Protein AF-A0A7X7G7Z3-F1 (afdb_monomer)

Structure (mmCIF, N/CA/C/O backbone):
data_AF-A0A7X7G7Z3-F1
#
_entry.id   AF-A0A7X7G7Z3-F1
#
loop_
_atom_site.group_PDB
_atom_site.id
_atom_site.type_symbol
_atom_site.label_atom_id
_atom_site.label_alt_id
_atom_site.label_comp_id
_atom_site.label_asym_id
_atom_site.label_entity_id
_atom_site.label_seq_id
_atom_site.pdbx_PDB_ins_code
_atom_site.Cartn_x
_atom_site.Cartn_y
_atom_site.Cartn_z
_atom_site.occupancy
_atom_site.B_iso_or_equiv
_atom_site.auth_seq_id
_atom_site.auth_comp_id
_atom_site.auth_asym_id
_atom_site.auth_atom_id
_atom_site.pdbx_PDB_model_num
ATOM 1 N N . MET A 1 1 ? 14.089 10.792 3.173 1.00 51.88 1 MET A N 1
ATOM 2 C CA . MET A 1 1 ? 15.301 10.639 2.345 1.00 51.88 1 MET A CA 1
ATOM 3 C C . MET A 1 1 ? 14.843 10.385 0.924 1.00 51.88 1 MET A C 1
ATOM 5 O O . MET A 1 1 ? 14.240 9.350 0.673 1.00 51.88 1 MET A O 1
ATOM 9 N N . THR A 1 2 ? 15.004 11.366 0.046 1.00 60.12 2 THR A N 1
ATOM 10 C CA . THR A 1 2 ? 14.665 11.245 -1.376 1.00 60.12 2 THR A CA 1
ATOM 11 C C . THR A 1 2 ? 15.689 10.309 -2.015 1.00 60.12 2 THR A C 1
ATOM 13 O O . THR A 1 2 ? 16.880 10.481 -1.776 1.00 60.12 2 THR A O 1
ATOM 16 N N . VAL A 1 3 ? 15.259 9.317 -2.797 1.00 65.88 3 VAL A N 1
ATOM 17 C CA . VAL A 1 3 ? 16.160 8.338 -3.447 1.00 65.88 3 VAL A CA 1
ATOM 18 C C . VAL A 1 3 ? 17.054 8.950 -4.543 1.00 65.88 3 VAL A C 1
ATOM 20 O O . VAL A 1 3 ? 17.849 8.244 -5.154 1.00 65.88 3 VAL A O 1
ATOM 23 N N . GLY A 1 4 ? 16.953 10.263 -4.782 1.00 80.69 4 GLY A N 1
ATOM 24 C CA . GLY A 1 4 ? 17.694 10.964 -5.826 1.00 80.69 4 GLY A CA 1
ATOM 25 C C . GLY A 1 4 ? 17.414 10.352 -7.195 1.00 80.69 4 GLY A C 1
ATOM 26 O O . GLY A 1 4 ? 16.264 10.083 -7.542 1.00 80.69 4 GLY A O 1
ATOM 27 N N . GLU A 1 5 ? 18.482 10.084 -7.936 1.00 86.81 5 GLU A N 1
ATOM 28 C CA . GLU A 1 5 ? 18.434 9.469 -9.264 1.00 86.81 5 GLU A CA 1
ATOM 29 C C . GLU A 1 5 ? 18.484 7.927 -9.228 1.00 86.81 5 GLU A C 1
ATOM 31 O O . GLU A 1 5 ? 18.696 7.299 -10.261 1.00 86.81 5 GLU A O 1
ATOM 36 N N . ALA A 1 6 ? 18.308 7.283 -8.067 1.00 89.94 6 ALA A N 1
ATOM 37 C CA . ALA A 1 6 ? 18.342 5.821 -7.989 1.00 89.94 6 ALA A CA 1
ATOM 38 C C . ALA A 1 6 ? 17.119 5.171 -8.668 1.00 89.94 6 ALA A C 1
ATOM 40 O O . ALA A 1 6 ? 15.979 5.587 -8.450 1.00 89.94 6 ALA A O 1
ATOM 41 N N . GLY A 1 7 ? 17.362 4.118 -9.452 1.00 93.56 7 GLY A N 1
ATOM 42 C CA . GLY A 1 7 ? 16.355 3.418 -10.261 1.00 93.56 7 GLY A CA 1
ATOM 43 C C . GLY A 1 7 ? 16.141 4.054 -11.636 1.00 93.56 7 GLY A C 1
ATOM 44 O O . GLY A 1 7 ? 16.600 5.166 -11.885 1.00 93.56 7 GLY A O 1
ATOM 45 N N . GLU A 1 8 ? 15.426 3.369 -12.521 1.00 95.44 8 GLU A N 1
ATOM 46 C CA . GLU A 1 8 ? 15.082 3.861 -13.858 1.00 95.44 8 GLU A CA 1
ATOM 47 C C . GLU A 1 8 ? 13.783 4.678 -13.834 1.00 95.44 8 GLU A C 1
ATOM 49 O O . GLU A 1 8 ? 12.811 4.252 -13.199 1.00 95.44 8 GLU A O 1
ATOM 54 N N . PRO A 1 9 ? 13.715 5.838 -14.513 1.00 94.75 9 PRO A N 1
ATOM 55 C CA . PRO A 1 9 ? 12.478 6.596 -14.642 1.00 94.75 9 PRO A CA 1
ATOM 56 C C . PRO A 1 9 ? 11.389 5.807 -15.383 1.00 94.75 9 PRO A C 1
ATOM 58 O O . PRO A 1 9 ? 11.616 5.318 -16.485 1.00 94.75 9 PRO A O 1
ATOM 61 N N . ALA A 1 10 ? 10.179 5.763 -14.830 1.00 94.44 10 ALA A N 1
ATOM 62 C CA . ALA A 1 10 ? 9.040 5.064 -15.418 1.00 94.44 10 ALA A CA 1
ATOM 63 C C . ALA A 1 10 ? 7.722 5.826 -15.214 1.00 94.44 10 ALA A C 1
ATOM 65 O O . ALA A 1 10 ? 7.609 6.724 -14.374 1.00 94.44 10 ALA A O 1
ATOM 66 N N . THR A 1 11 ? 6.702 5.440 -15.975 1.00 95.62 11 THR A N 1
ATOM 67 C CA . THR A 1 11 ? 5.307 5.841 -15.758 1.00 95.62 11 THR A CA 1
ATOM 68 C C . THR A 1 11 ? 4.476 4.602 -15.483 1.00 95.62 11 THR A C 1
ATOM 70 O O . THR A 1 11 ? 4.698 3.567 -16.106 1.00 95.62 11 THR A O 1
ATOM 73 N N . VAL A 1 12 ? 3.500 4.715 -14.588 1.00 94.94 12 VAL A N 1
ATOM 74 C CA . VAL A 1 12 ? 2.562 3.630 -14.283 1.00 94.94 12 VAL A CA 1
ATOM 75 C C . VAL A 1 12 ? 1.201 4.004 -14.862 1.00 94.94 12 VAL A C 1
ATOM 77 O O . VAL A 1 12 ? 0.734 5.130 -14.687 1.00 94.94 12 VAL A O 1
ATOM 80 N N . ALA A 1 13 ? 0.581 3.083 -15.600 1.00 94.69 13 ALA A N 1
ATOM 81 C CA . ALA A 1 13 ? -0.701 3.334 -16.248 1.00 94.69 13 ALA A CA 1
ATOM 82 C C . ALA A 1 13 ? -1.764 3.745 -15.215 1.00 94.69 13 ALA A C 1
ATOM 84 O O . ALA A 1 13 ? -1.935 3.082 -14.197 1.00 94.69 13 ALA A O 1
ATOM 85 N N . GLY A 1 14 ? -2.469 4.848 -15.478 1.00 95.19 14 GLY A N 1
ATOM 86 C CA . GLY A 1 14 ? -3.506 5.371 -14.580 1.00 95.19 14 GLY A CA 1
ATOM 87 C C . GLY A 1 14 ? -2.988 6.092 -13.331 1.00 95.19 14 GLY A C 1
ATOM 88 O O . GLY A 1 14 ? -3.797 6.605 -12.564 1.00 95.19 14 GLY A O 1
ATOM 89 N N . VAL A 1 15 ? -1.669 6.188 -13.138 1.00 96.88 15 VAL A N 1
ATOM 90 C CA . VAL A 1 15 ? -1.067 6.801 -11.950 1.00 96.88 15 VAL A CA 1
ATOM 91 C C . VAL A 1 15 ? -0.325 8.080 -12.338 1.00 96.88 15 VAL A C 1
ATOM 93 O O . VAL A 1 15 ? 0.527 8.052 -13.229 1.00 96.88 15 VAL A O 1
ATOM 96 N N . PRO A 1 16 ? -0.609 9.221 -11.689 1.00 95.12 16 PRO A N 1
ATOM 97 C CA . PRO A 1 16 ? 0.040 10.479 -12.020 1.00 95.12 16 PRO A CA 1
ATOM 98 C C . PRO A 1 16 ? 1.530 10.479 -11.657 1.00 95.12 16 PRO A C 1
ATOM 100 O O . PRO A 1 16 ? 1.973 9.853 -10.692 1.00 95.12 16 PRO A O 1
ATOM 103 N N . GLY A 1 17 ? 2.294 11.271 -12.410 1.00 93.38 17 GLY A N 1
ATOM 104 C CA . GLY A 1 17 ? 3.697 11.562 -12.127 1.00 93.38 17 GLY A CA 1
ATOM 105 C C . GLY A 1 17 ? 4.698 10.595 -12.761 1.00 93.38 17 GLY A C 1
ATOM 106 O O . GLY A 1 17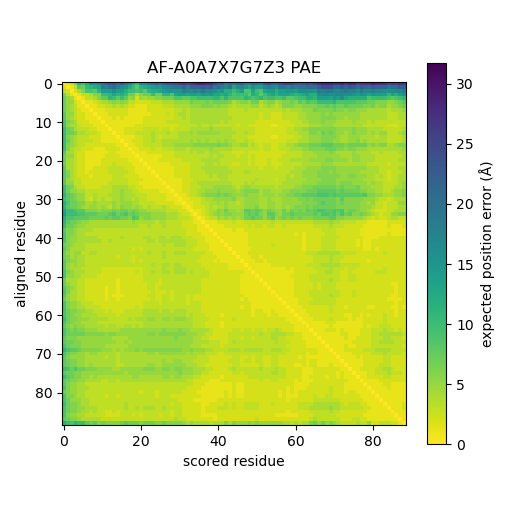 ? 4.356 9.665 -13.489 1.00 93.38 17 GLY A O 1
ATOM 107 N N . ARG 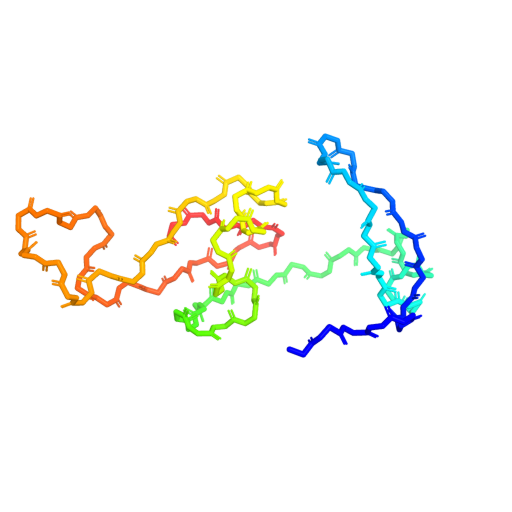A 1 18 ? 5.977 10.870 -12.495 1.00 93.62 18 ARG A N 1
ATOM 108 C CA . ARG A 1 18 ? 7.111 10.042 -12.911 1.00 93.62 18 ARG A CA 1
ATOM 109 C C . ARG A 1 18 ? 7.645 9.299 -11.694 1.00 93.62 18 ARG A C 1
ATOM 111 O O . ARG A 1 18 ? 7.889 9.901 -10.651 1.00 93.62 18 ARG A O 1
ATOM 118 N N . TRP A 1 19 ? 7.832 8.002 -11.860 1.00 93.25 19 TRP A N 1
ATOM 119 C CA . TRP A 1 19 ? 8.267 7.069 -10.830 1.00 93.25 19 TRP A CA 1
ATOM 120 C C . TRP A 1 19 ? 9.691 6.609 -11.116 1.00 93.25 19 TRP A C 1
ATOM 122 O O . TRP A 1 19 ? 10.201 6.823 -12.216 1.00 93.25 19 TRP A O 1
ATOM 132 N N . ARG A 1 20 ? 10.335 5.980 -10.131 1.00 93.44 20 ARG A N 1
ATOM 133 C CA . ARG A 1 20 ? 11.602 5.275 -10.340 1.00 93.44 20 ARG A CA 1
ATOM 134 C C . ARG A 1 20 ? 11.459 3.830 -9.903 1.00 93.44 20 ARG A C 1
ATOM 136 O O . ARG A 1 20 ? 10.911 3.569 -8.832 1.00 93.44 20 ARG A O 1
ATOM 143 N N . VAL A 1 21 ? 11.924 2.921 -10.748 1.00 93.88 21 VAL A N 1
ATOM 144 C CA . VAL A 1 21 ? 11.771 1.475 -10.578 1.00 93.88 21 VAL A CA 1
ATOM 145 C C . VAL A 1 21 ? 13.149 0.834 -10.552 1.00 93.88 21 VAL A C 1
ATOM 147 O O . VAL A 1 21 ? 14.091 1.328 -11.169 1.00 93.88 21 VAL A O 1
ATOM 150 N N . ASP A 1 22 ? 13.286 -0.249 -9.800 1.00 93.38 22 ASP A N 1
ATOM 151 C CA . ASP A 1 22 ? 14.501 -1.050 -9.826 1.00 93.38 22 ASP A CA 1
ATOM 152 C C . ASP A 1 22 ? 14.772 -1.572 -11.260 1.00 93.38 22 ASP A C 1
ATOM 154 O O . ASP A 1 22 ? 13.854 -2.122 -11.877 1.00 93.38 22 ASP A O 1
ATOM 158 N N . PRO A 1 23 ? 15.989 -1.407 -11.817 1.00 94.88 23 PRO A N 1
ATOM 159 C CA . PRO A 1 23 ? 16.275 -1.818 -13.192 1.00 94.88 23 PRO A CA 1
ATOM 160 C C . PRO A 1 23 ? 16.084 -3.321 -13.429 1.00 94.88 23 PRO A C 1
ATOM 162 O O . PRO A 1 23 ? 15.666 -3.715 -14.516 1.00 94.88 23 PRO A O 1
ATOM 165 N N . ALA A 1 24 ? 16.358 -4.167 -12.428 1.00 94.31 24 ALA A N 1
ATOM 166 C CA . ALA A 1 24 ? 16.171 -5.609 -12.559 1.00 94.31 24 ALA A CA 1
ATOM 167 C C . ALA A 1 24 ? 14.681 -5.975 -12.554 1.00 94.31 24 ALA A C 1
ATOM 169 O O . ALA A 1 24 ? 14.256 -6.805 -13.353 1.00 94.31 24 ALA A O 1
ATOM 170 N N . ALA A 1 25 ? 13.868 -5.304 -11.732 1.00 92.62 25 ALA A N 1
ATOM 171 C CA . ALA A 1 25 ? 12.413 -5.445 -11.792 1.00 92.62 25 ALA A CA 1
ATOM 172 C C . ALA A 1 25 ? 11.838 -4.989 -13.146 1.00 92.62 25 ALA A C 1
ATOM 174 O O . ALA A 1 25 ? 10.902 -5.605 -13.647 1.00 92.62 25 ALA A O 1
ATOM 175 N N . LEU A 1 26 ? 12.408 -3.940 -13.754 1.00 93.94 26 LEU A N 1
ATOM 176 C CA . LEU A 1 26 ? 11.999 -3.474 -15.081 1.00 93.94 26 LEU A CA 1
ATOM 177 C C . LEU A 1 26 ? 12.370 -4.478 -16.186 1.00 93.94 26 LEU A C 1
ATOM 179 O O . LEU A 1 26 ? 11.574 -4.730 -17.086 1.00 93.94 26 LEU A O 1
ATOM 183 N N . ALA A 1 27 ? 13.566 -5.066 -16.110 1.00 94.56 27 ALA A N 1
ATOM 184 C CA . ALA A 1 27 ? 14.019 -6.078 -17.063 1.00 94.56 27 ALA A CA 1
ATOM 185 C C . ALA A 1 27 ? 13.185 -7.373 -17.006 1.00 94.56 27 ALA A C 1
ATOM 187 O O . ALA A 1 27 ? 13.076 -8.064 -18.013 1.00 94.56 27 ALA A O 1
ATOM 188 N N . ALA A 1 28 ? 12.580 -7.673 -15.854 1.00 94.44 28 ALA A N 1
ATOM 189 C CA . ALA A 1 28 ? 11.755 -8.858 -15.624 1.00 94.44 28 ALA A CA 1
ATOM 190 C C . ALA A 1 28 ? 10.241 -8.611 -15.802 1.00 94.44 28 ALA A C 1
ATOM 192 O O . ALA A 1 28 ? 9.437 -9.424 -15.354 1.00 94.44 28 ALA A O 1
ATOM 193 N N . LEU A 1 29 ? 9.817 -7.500 -16.424 1.00 91.62 29 LEU A N 1
ATOM 194 C CA . LEU A 1 29 ? 8.389 -7.153 -16.545 1.00 91.62 29 LEU A CA 1
ATOM 195 C C . LEU A 1 29 ? 7.543 -8.198 -17.286 1.00 91.62 29 LEU A C 1
ATOM 197 O O . LEU A 1 29 ? 6.368 -8.362 -16.962 1.00 91.62 29 LEU A O 1
ATOM 201 N N . ASP A 1 30 ? 8.130 -8.877 -18.273 1.00 94.25 30 ASP A N 1
ATOM 202 C CA . ASP A 1 30 ? 7.448 -9.907 -19.066 1.00 94.25 30 ASP A CA 1
ATOM 203 C C . ASP A 1 30 ? 7.490 -11.291 -18.395 1.00 94.25 30 ASP A C 1
ATOM 205 O O . ASP A 1 30 ? 6.870 -12.246 -18.875 1.00 94.25 30 ASP A O 1
ATOM 209 N N . GLU A 1 31 ? 8.221 -11.427 -17.285 1.00 95.31 31 GLU A N 1
ATOM 210 C CA . GLU A 1 31 ? 8.263 -12.670 -16.527 1.00 95.31 31 GLU A CA 1
ATOM 211 C C . GLU A 1 31 ? 6.983 -12.842 -15.690 1.00 95.31 31 GLU A C 1
ATOM 213 O O . GLU A 1 31 ? 6.432 -11.871 -15.163 1.00 95.31 31 GLU A O 1
ATOM 218 N N . PRO A 1 32 ? 6.493 -14.083 -15.505 1.00 93.19 32 PRO A N 1
ATOM 219 C CA . PRO A 1 32 ? 5.349 -14.330 -14.640 1.00 93.19 32 PRO A CA 1
ATOM 220 C C . PRO A 1 32 ? 5.605 -13.834 -13.213 1.00 93.19 32 PRO A C 1
ATOM 222 O O . PRO A 1 32 ? 6.525 -14.299 -12.538 1.00 93.19 32 PRO A O 1
ATOM 225 N N . PHE A 1 33 ? 4.748 -12.940 -12.716 1.00 89.25 33 PHE A N 1
ATOM 226 C CA . PHE A 1 33 ? 4.832 -12.484 -11.333 1.00 89.25 33 PHE A CA 1
ATOM 227 C C . PHE A 1 33 ? 4.436 -13.618 -10.367 1.00 89.25 33 PHE A C 1
ATOM 229 O O . PHE A 1 33 ? 3.298 -14.099 -10.416 1.00 89.25 33 PHE A O 1
ATOM 236 N N . PRO A 1 34 ? 5.329 -14.063 -9.464 1.00 90.44 34 PRO A N 1
ATOM 237 C CA . PRO A 1 34 ? 5.009 -15.132 -8.531 1.00 90.44 34 PRO A CA 1
ATOM 238 C C . PRO A 1 34 ? 4.039 -14.623 -7.462 1.00 90.44 34 PRO A C 1
ATOM 240 O O . PRO A 1 34 ? 4.384 -13.760 -6.650 1.00 90.44 34 PRO A O 1
ATOM 243 N N . ALA A 1 35 ? 2.833 -15.191 -7.434 1.00 91.06 35 ALA A N 1
ATOM 244 C CA . ALA A 1 35 ? 1.815 -14.839 -6.453 1.00 91.06 35 ALA A CA 1
ATOM 245 C C . ALA A 1 35 ? 2.297 -15.095 -5.014 1.00 91.06 35 ALA A C 1
ATOM 247 O O . ALA A 1 35 ? 2.957 -16.095 -4.722 1.00 91.06 35 ALA A O 1
ATOM 248 N N . ARG A 1 36 ? 1.934 -14.192 -4.097 1.00 92.56 36 ARG A N 1
ATOM 249 C CA . ARG A 1 36 ? 2.248 -14.299 -2.666 1.00 92.56 36 ARG A CA 1
ATOM 250 C C . ARG A 1 36 ? 0.998 -14.079 -1.831 1.00 92.56 36 ARG A C 1
ATOM 252 O O . ARG A 1 36 ? 0.134 -13.300 -2.213 1.00 92.56 36 ARG A O 1
ATOM 259 N N . ALA A 1 37 ? 0.934 -14.734 -0.680 1.00 96.50 37 ALA A N 1
ATOM 260 C CA . ALA A 1 37 ? -0.040 -14.430 0.358 1.00 96.50 37 ALA A CA 1
ATOM 261 C C . ALA A 1 37 ? 0.719 -14.035 1.625 1.00 96.50 37 ALA A C 1
ATOM 263 O O . ALA A 1 37 ? 1.550 -14.807 2.107 1.00 96.50 37 ALA A O 1
ATOM 264 N N . ALA A 1 38 ? 0.482 -12.829 2.134 1.00 96.94 38 ALA A N 1
ATOM 265 C CA . ALA A 1 38 ? 1.177 -12.325 3.312 1.00 96.94 38 ALA A CA 1
ATOM 266 C C . ALA A 1 38 ? 0.303 -11.360 4.115 1.00 96.94 38 ALA A C 1
ATOM 268 O O . ALA A 1 38 ? -0.475 -10.593 3.552 1.00 96.94 38 ALA A O 1
ATOM 269 N N . LEU A 1 39 ? 0.491 -11.372 5.434 1.00 97.81 39 LEU A N 1
ATOM 270 C CA . LEU A 1 39 ? 0.051 -10.288 6.304 1.00 97.81 39 LEU A CA 1
ATOM 271 C C . LEU A 1 39 ? 1.169 -9.256 6.374 1.00 97.81 39 LEU A C 1
ATOM 273 O O . LEU A 1 39 ? 2.306 -9.587 6.718 1.00 97.81 39 LEU A O 1
ATOM 277 N N . LEU A 1 40 ? 0.848 -8.016 6.043 1.00 97.12 40 LEU A N 1
ATOM 278 C CA . LEU A 1 40 ? 1.802 -6.923 6.039 1.00 97.12 40 LEU A CA 1
ATOM 279 C C . LEU A 1 40 ? 1.783 -6.218 7.389 1.00 97.12 40 LEU A C 1
ATOM 281 O O . LEU A 1 40 ? 0.730 -5.922 7.955 1.00 97.12 40 LEU A O 1
ATOM 285 N N . SER A 1 41 ? 2.972 -5.906 7.894 1.00 96.69 41 SER A N 1
ATOM 286 C CA . SER A 1 41 ? 3.094 -4.968 9.006 1.00 96.69 41 SER A CA 1
ATOM 287 C C . SER A 1 41 ? 2.488 -3.615 8.601 1.00 96.69 41 SER A C 1
ATOM 289 O O . SER A 1 41 ? 2.687 -3.188 7.462 1.00 96.69 41 SER A O 1
ATOM 291 N N . PRO A 1 42 ? 1.848 -2.862 9.516 1.00 95.06 42 PRO A N 1
ATOM 292 C CA . PRO A 1 42 ? 1.420 -1.488 9.240 1.00 95.06 42 PRO A CA 1
ATOM 293 C C . PRO A 1 42 ? 2.580 -0.563 8.835 1.00 95.06 42 PRO A C 1
ATOM 295 O O . PRO A 1 42 ? 2.364 0.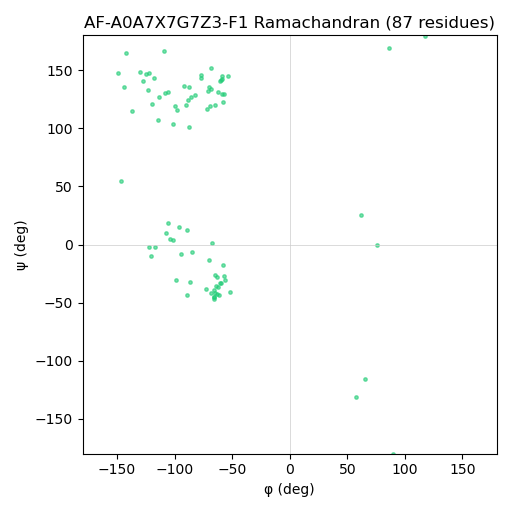518 8.291 1.00 95.06 42 PRO A O 1
ATOM 298 N N . PHE A 1 43 ? 3.815 -0.983 9.130 1.00 94.69 43 PHE A N 1
ATOM 299 C CA . PHE A 1 43 ? 5.057 -0.278 8.819 1.00 94.69 43 PHE A CA 1
ATOM 300 C C . PHE A 1 43 ? 5.782 -0.843 7.591 1.00 94.69 43 PHE A C 1
ATOM 302 O O . PHE A 1 43 ? 6.887 -0.396 7.277 1.00 94.69 43 PHE A O 1
ATOM 309 N N . ASP A 1 44 ? 5.195 -1.829 6.910 1.00 95.88 44 ASP A N 1
ATOM 310 C CA . ASP A 1 44 ? 5.764 -2.388 5.691 1.00 95.88 44 ASP A CA 1
ATOM 311 C C . ASP A 1 44 ? 5.891 -1.299 4.614 1.00 95.88 44 ASP A C 1
ATOM 313 O O . ASP A 1 44 ? 5.019 -0.435 4.463 1.00 95.88 44 ASP A O 1
ATOM 317 N N . ARG A 1 45 ? 6.990 -1.332 3.848 1.00 93.12 45 ARG A N 1
ATOM 318 C CA . ARG A 1 45 ? 7.248 -0.362 2.777 1.00 93.12 45 ARG A CA 1
ATOM 319 C C . ARG A 1 45 ? 6.111 -0.333 1.764 1.00 93.12 45 ARG A C 1
ATOM 321 O O . ARG A 1 45 ? 5.857 0.734 1.214 1.00 93.12 45 ARG A O 1
ATOM 328 N N . LEU A 1 46 ? 5.410 -1.442 1.539 1.00 93.06 46 LEU A N 1
ATOM 329 C CA . LEU A 1 46 ? 4.325 -1.482 0.562 1.00 93.06 46 LEU A CA 1
ATOM 330 C C . LEU A 1 46 ? 3.143 -0.569 0.937 1.00 93.06 46 LEU A C 1
ATOM 332 O O . LEU A 1 46 ? 2.569 0.059 0.052 1.00 93.06 46 LEU A O 1
ATOM 336 N N . VAL A 1 47 ? 2.824 -0.438 2.232 1.00 95.25 47 VAL A N 1
ATOM 337 C CA . VAL A 1 47 ? 1.591 0.221 2.715 1.00 95.25 47 VAL A CA 1
ATOM 338 C C . VAL A 1 47 ? 1.819 1.434 3.622 1.00 95.25 47 VAL A C 1
ATOM 340 O O . VAL A 1 47 ? 0.869 2.159 3.908 1.00 95.25 47 VAL A O 1
ATOM 343 N N . HIS A 1 48 ? 3.053 1.701 4.074 1.00 93.81 48 HIS A N 1
ATOM 344 C CA . HIS A 1 48 ? 3.306 2.798 5.022 1.00 93.81 48 HIS A CA 1
ATOM 345 C C . HIS A 1 48 ? 2.970 4.189 4.458 1.00 93.81 48 HIS A C 1
ATOM 347 O O . HIS A 1 48 ? 2.714 5.128 5.211 1.00 93.81 48 HIS A O 1
ATOM 353 N N . ASP A 1 49 ? 3.055 4.353 3.134 1.00 94.50 49 ASP A N 1
ATOM 354 C CA . ASP A 1 49 ? 2.796 5.606 2.433 1.00 94.50 49 ASP A CA 1
ATOM 355 C C . ASP A 1 49 ? 1.403 5.494 1.840 1.00 94.50 49 ASP A C 1
ATOM 357 O O . ASP A 1 49 ? 1.191 4.785 0.858 1.00 94.50 49 ASP A O 1
ATOM 361 N N . ARG A 1 50 ? 0.456 6.169 2.490 1.00 94.62 50 ARG A N 1
ATOM 362 C CA . ARG A 1 50 ? -0.970 6.042 2.184 1.00 94.62 50 ARG A CA 1
ATOM 363 C C . ARG A 1 50 ? -1.295 6.568 0.796 1.00 94.62 50 ARG A C 1
ATOM 365 O O . ARG A 1 50 ? -2.070 5.944 0.087 1.00 94.62 50 ARG A O 1
ATOM 372 N N . VAL A 1 51 ? -0.659 7.672 0.401 1.00 94.56 51 VAL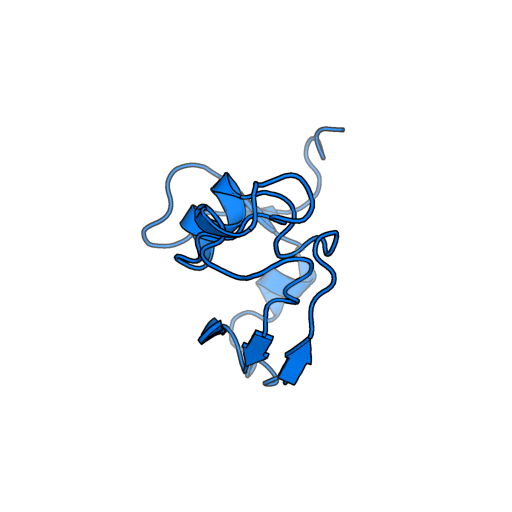 A N 1
ATOM 373 C CA . VAL A 1 51 ? -0.869 8.274 -0.918 1.00 94.56 51 VAL A CA 1
ATOM 374 C C . VAL A 1 51 ? -0.351 7.326 -1.989 1.00 94.56 51 VAL A C 1
ATOM 376 O O . VAL A 1 51 ? -1.045 7.050 -2.960 1.00 94.56 51 VAL A O 1
ATOM 379 N N . ARG A 1 52 ? 0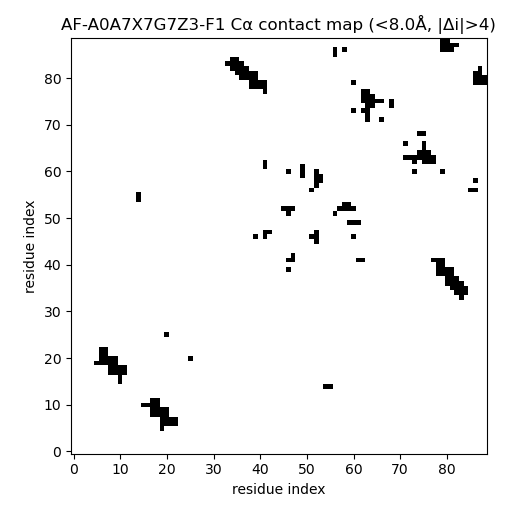.844 6.759 -1.799 1.00 94.81 52 ARG A N 1
ATOM 380 C CA . ARG A 1 52 ? 1.384 5.776 -2.740 1.00 94.81 52 ARG A CA 1
ATOM 381 C C . ARG A 1 52 ? 0.549 4.495 -2.791 1.00 94.81 52 ARG A C 1
ATOM 383 O O . ARG A 1 52 ? 0.346 3.971 -3.882 1.00 94.81 52 ARG A O 1
ATOM 390 N N . ALA A 1 53 ? 0.095 3.989 -1.647 1.00 95.62 53 ALA A N 1
ATOM 391 C CA . ALA A 1 53 ? -0.729 2.784 -1.575 1.00 95.62 53 ALA A CA 1
ATOM 392 C C . ALA A 1 53 ? -2.079 2.976 -2.285 1.00 95.62 53 ALA A C 1
ATOM 394 O O . ALA A 1 53 ? -2.501 2.114 -3.054 1.00 95.62 53 ALA A O 1
ATOM 395 N N . GLU A 1 54 ? -2.716 4.131 -2.101 1.00 96.31 54 GLU A N 1
ATOM 396 C CA . GLU A 1 54 ? -3.949 4.489 -2.798 1.00 96.31 54 GLU A CA 1
ATOM 397 C C . GLU A 1 54 ? -3.719 4.643 -4.307 1.00 96.31 54 GLU A C 1
ATOM 399 O O . GLU A 1 54 ? -4.450 4.060 -5.101 1.00 96.31 54 GLU A O 1
ATOM 404 N N . LEU A 1 55 ? -2.663 5.352 -4.716 1.00 95.81 55 LEU A N 1
ATOM 405 C CA . LEU A 1 55 ? -2.361 5.585 -6.129 1.00 95.81 55 LEU A CA 1
ATOM 406 C C . LEU A 1 55 ? -1.990 4.307 -6.894 1.00 95.81 55 LEU A C 1
ATOM 408 O O . LEU A 1 55 ? -2.463 4.114 -8.009 1.00 95.81 55 LEU A O 1
ATOM 412 N N . LEU A 1 56 ? -1.128 3.455 -6.331 1.00 95.31 56 LEU A N 1
ATOM 413 C CA . LEU A 1 56 ? -0.623 2.262 -7.024 1.00 95.31 56 LEU A CA 1
ATOM 414 C C . LEU A 1 56 ? -1.536 1.041 -6.866 1.00 95.31 56 LEU A C 1
ATOM 416 O O . LEU A 1 56 ? -1.592 0.214 -7.770 1.00 95.31 56 LEU A O 1
ATOM 420 N N . PHE A 1 57 ? -2.225 0.908 -5.729 1.00 95.00 57 PHE A N 1
ATOM 421 C CA . PHE A 1 57 ? -2.984 -0.301 -5.389 1.00 95.00 57 PHE A CA 1
ATOM 422 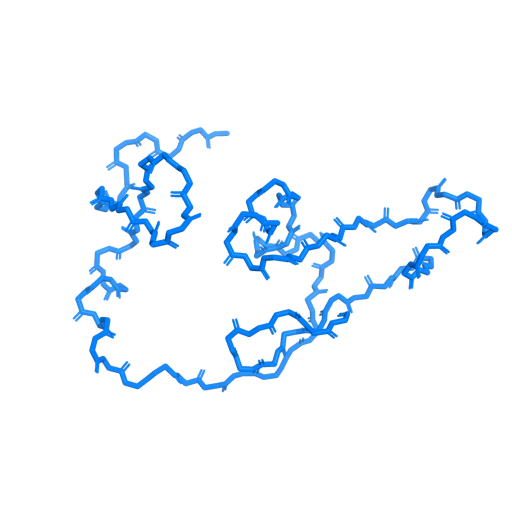C C . PHE A 1 57 ? -4.473 -0.043 -5.135 1.00 95.00 57 PHE A C 1
ATOM 424 O O . PHE A 1 57 ? -5.208 -0.992 -4.865 1.00 95.00 57 PHE A O 1
ATOM 431 N N . GLY A 1 58 ? -4.938 1.211 -5.193 1.00 95.88 58 GLY A N 1
ATOM 432 C CA . GLY A 1 58 ? -6.328 1.555 -4.878 1.00 95.88 58 GLY A CA 1
ATOM 433 C C . GLY A 1 58 ? -6.714 1.227 -3.434 1.00 95.88 58 GLY A C 1
ATOM 434 O O . GLY A 1 58 ? -7.882 0.954 -3.162 1.00 95.88 58 GLY A O 1
ATOM 435 N N . PHE A 1 59 ? -5.740 1.181 -2.517 1.00 96.75 59 PHE A N 1
ATOM 436 C CA . PHE A 1 59 ? -5.933 0.673 -1.162 1.00 96.75 59 PHE A CA 1
ATOM 437 C C . PHE A 1 59 ? -5.770 1.770 -0.107 1.00 96.75 59 PHE A C 1
ATOM 439 O O . PHE A 1 59 ? -4.662 2.211 0.201 1.00 96.75 59 PHE A O 1
ATOM 446 N N . GLU A 1 60 ? -6.892 2.188 0.476 1.00 95.94 60 GLU A N 1
ATOM 447 C CA . GLU A 1 60 ? -6.932 3.182 1.548 1.00 95.94 60 GLU A CA 1
ATOM 448 C C . GLU A 1 60 ? -6.761 2.508 2.918 1.00 95.94 60 GLU A C 1
ATOM 450 O O . GLU A 1 60 ? -7.706 1.961 3.493 1.00 95.94 60 GLU A O 1
ATOM 455 N N . TYR A 1 61 ? -5.555 2.588 3.475 1.00 95.62 61 TYR A N 1
ATOM 456 C CA . TYR A 1 61 ? -5.240 2.016 4.780 1.00 95.62 61 TYR A CA 1
ATOM 457 C C . TYR A 1 61 ? -4.590 3.021 5.724 1.00 95.62 61 TYR A C 1
ATOM 459 O O . TYR A 1 61 ? -3.733 3.829 5.362 1.00 95.62 61 TYR A O 1
ATOM 467 N N . VAL A 1 62 ? -4.989 2.935 6.988 1.00 94.75 62 VAL A N 1
ATOM 468 C CA . VAL A 1 62 ? -4.375 3.661 8.091 1.00 94.75 62 VAL A CA 1
ATOM 469 C C . VAL A 1 62 ? -4.384 2.772 9.322 1.00 94.75 62 VAL A C 1
ATOM 471 O O . VAL A 1 62 ? -5.403 2.174 9.645 1.00 94.75 62 VAL A O 1
ATOM 474 N N . LEU A 1 63 ? -3.263 2.724 10.042 1.00 95.62 63 LEU A N 1
ATOM 475 C CA . LEU A 1 63 ? -3.221 2.124 11.370 1.00 95.62 63 L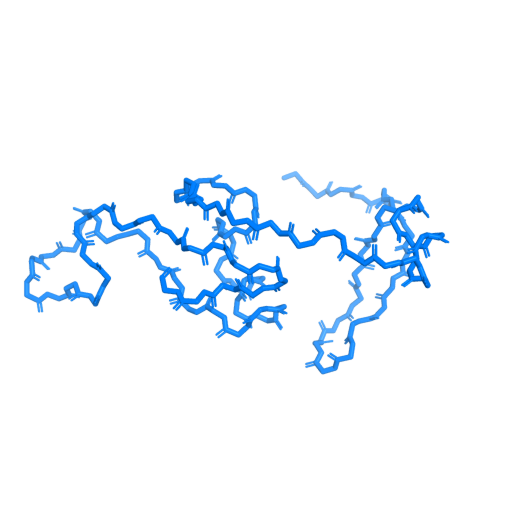EU A CA 1
ATOM 476 C C . LEU A 1 63 ? -4.102 2.931 12.335 1.00 95.62 63 LEU A C 1
ATOM 478 O O . LEU A 1 63 ? -3.857 4.115 12.573 1.00 95.62 63 LEU A O 1
ATOM 482 N N . GLU A 1 64 ? -5.110 2.287 12.921 1.00 96.88 64 GLU A N 1
ATOM 483 C CA . GLU A 1 64 ? -6.143 2.962 13.719 1.00 96.88 64 GLU A CA 1
ATOM 484 C C . GLU A 1 64 ? -6.000 2.756 15.232 1.00 96.88 64 GLU A C 1
ATOM 486 O O . GLU A 1 64 ? -6.942 3.007 15.987 1.00 96.88 64 GLU A O 1
ATOM 491 N N . THR A 1 65 ? -4.816 2.351 15.700 1.00 96.94 65 THR A N 1
ATOM 492 C CA . THR A 1 65 ? -4.547 2.108 17.130 1.00 96.94 65 THR A CA 1
ATOM 493 C C . THR A 1 65 ? -4.825 3.335 18.004 1.00 96.94 65 THR A C 1
ATOM 495 O O . THR A 1 65 ? -5.180 3.192 19.171 1.00 96.94 65 THR A O 1
ATOM 498 N N . TYR A 1 66 ? -4.715 4.537 17.430 1.00 95.56 66 TYR A N 1
ATOM 499 C CA . TYR A 1 66 ? -4.977 5.807 18.110 1.00 95.56 66 TYR A CA 1
ATOM 500 C C . TYR A 1 66 ? -6.407 6.330 17.912 1.00 95.56 66 TYR A C 1
ATOM 502 O O . TYR A 1 66 ? -6.790 7.302 18.557 1.00 95.56 66 TYR A O 1
ATOM 510 N N . LYS A 1 67 ? -7.215 5.714 17.036 1.00 97.69 67 LYS A N 1
ATOM 511 C CA . LYS A 1 67 ? -8.618 6.111 16.862 1.00 97.69 67 LYS A CA 1
ATOM 512 C C . LYS A 1 67 ? -9.466 5.565 18.017 1.00 97.69 67 LYS A C 1
ATOM 514 O O . LYS A 1 67 ? -9.244 4.420 18.438 1.00 97.69 67 LYS A O 1
ATOM 519 N N . PRO A 1 68 ? -10.480 6.310 18.495 1.00 97.88 68 PRO A N 1
ATOM 520 C CA . PRO A 1 68 ? -11.525 5.753 19.350 1.00 97.88 68 PRO A CA 1
ATOM 521 C C . PRO A 1 68 ? -12.169 4.531 18.689 1.00 97.88 68 PRO A C 1
ATOM 523 O O . PRO A 1 68 ? -12.340 4.518 17.473 1.00 97.88 68 PRO A O 1
ATOM 526 N N . ALA A 1 69 ? -12.558 3.522 19.477 1.00 97.31 69 ALA A N 1
ATOM 527 C CA . ALA A 1 69 ? -13.067 2.251 18.949 1.00 97.31 69 ALA A CA 1
ATOM 528 C C . ALA A 1 69 ? -14.213 2.420 17.935 1.00 97.31 69 ALA A C 1
ATOM 530 O O . ALA A 1 69 ? -14.202 1.770 16.897 1.00 97.31 69 ALA A O 1
ATOM 531 N N . ALA A 1 70 ? -15.136 3.349 18.194 1.00 9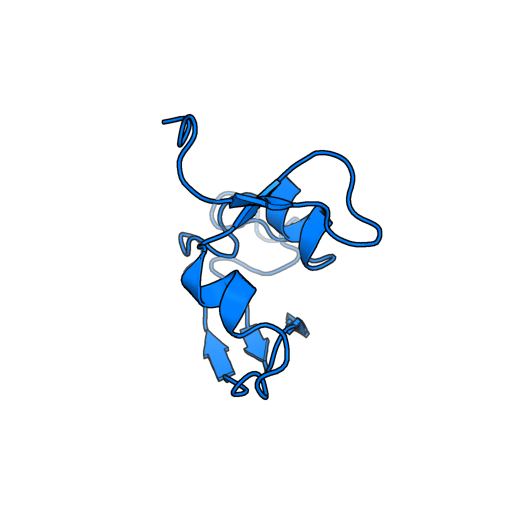7.75 70 ALA A N 1
ATOM 532 C CA . ALA A 1 70 ? -16.284 3.627 17.329 1.00 97.75 70 ALA A CA 1
ATOM 533 C C . ALA A 1 70 ? -15.936 4.305 15.985 1.00 97.75 70 ALA A C 1
ATOM 535 O O . ALA A 1 70 ? -16.784 4.367 15.105 1.00 97.75 70 ALA A O 1
ATOM 536 N N . GLN A 1 71 ? -14.718 4.831 15.820 1.00 97.69 71 GLN A N 1
ATOM 537 C CA . GLN A 1 71 ? -14.265 5.508 14.594 1.00 97.69 71 GLN A CA 1
ATOM 538 C C . GLN A 1 71 ? -13.317 4.641 13.753 1.00 97.69 71 GLN A C 1
ATOM 540 O O . GLN A 1 71 ? -12.726 5.120 12.781 1.00 97.69 71 GLN A O 1
ATOM 545 N N . ARG A 1 72 ? -13.106 3.386 14.157 1.00 97.88 72 ARG A N 1
ATOM 546 C CA . ARG A 1 72 ? -12.234 2.446 13.455 1.00 97.88 72 ARG A CA 1
ATOM 547 C C . ARG A 1 72 ? -13.000 1.809 12.299 1.00 97.88 72 ARG A C 1
ATOM 549 O O . ARG A 1 72 ? -14.088 1.283 12.508 1.00 97.88 72 ARG A O 1
ATOM 556 N N . ARG A 1 73 ? -12.420 1.841 11.101 1.00 95.81 73 ARG A N 1
ATOM 557 C CA . ARG A 1 73 ? -12.885 1.099 9.921 1.00 95.81 73 ARG A CA 1
ATOM 558 C C . ARG A 1 73 ? -12.252 -0.289 9.849 1.00 95.81 73 ARG A C 1
ATOM 560 O O . ARG A 1 73 ? -12.938 -1.254 9.543 1.00 95.81 73 ARG A O 1
ATOM 567 N N . TRP A 1 74 ? -10.954 -0.372 10.121 1.00 95.62 74 TRP A N 1
ATOM 568 C CA . TRP A 1 74 ? -10.134 -1.573 9.958 1.00 95.62 74 TRP A CA 1
ATOM 569 C C . TRP A 1 74 ? -9.942 -2.319 11.280 1.00 95.62 74 TRP A C 1
ATOM 571 O O . TRP A 1 74 ? -9.831 -3.541 11.301 1.00 95.62 74 TRP A O 1
ATOM 581 N N . GLY A 1 75 ? -9.932 -1.593 12.399 1.00 95.50 75 GLY A N 1
ATOM 582 C CA . GLY A 1 75 ? -9.763 -2.161 13.736 1.00 95.50 75 GLY A CA 1
ATOM 583 C C . GLY A 1 75 ? -8.500 -1.664 14.432 1.00 95.50 75 GLY A C 1
ATOM 584 O O . GLY A 1 75 ? -7.749 -0.848 13.910 1.00 95.50 75 GLY A O 1
ATOM 585 N N . TYR A 1 76 ? -8.275 -2.123 15.665 1.00 96.81 76 TYR A N 1
ATOM 586 C CA . TYR A 1 76 ? -7.234 -1.558 16.535 1.00 96.81 76 TYR A CA 1
ATOM 587 C C . TYR A 1 76 ? -5.815 -1.700 15.961 1.00 96.81 76 TYR A C 1
ATOM 589 O O . TYR A 1 76 ? -5.036 -0.752 16.001 1.00 96.81 76 TYR A O 1
ATOM 597 N N . PHE A 1 77 ? -5.492 -2.869 15.409 1.00 96.25 77 PHE A N 1
ATOM 598 C CA . PHE A 1 77 ? -4.167 -3.182 14.872 1.00 96.25 77 PHE A CA 1
ATOM 599 C C . PHE A 1 77 ? -4.290 -4.116 13.659 1.00 96.25 77 PHE A C 1
ATOM 601 O O . PHE A 1 77 ? -3.769 -5.227 13.646 1.00 96.25 77 PHE A O 1
ATOM 608 N N . ALA A 1 78 ? -5.080 -3.701 12.667 1.00 96.12 78 ALA A N 1
ATOM 609 C CA . ALA A 1 78 ? -5.311 -4.499 11.467 1.00 96.12 78 ALA A CA 1
ATOM 610 C C . ALA A 1 78 ? -4.039 -4.604 10.616 1.00 96.12 78 ALA A C 1
ATOM 612 O O . ALA A 1 78 ? -3.373 -3.594 10.369 1.00 96.12 78 ALA A O 1
ATOM 613 N N . LEU A 1 79 ? -3.730 -5.821 10.169 1.00 97.62 79 LEU A N 1
ATOM 614 C CA . LEU A 1 79 ? -2.634 -6.117 9.250 1.00 97.62 79 LEU A CA 1
ATOM 615 C C . LEU A 1 79 ? -3.208 -6.271 7.837 1.00 97.62 79 LEU A C 1
ATOM 617 O O . LEU A 1 79 ? -4.026 -7.174 7.653 1.00 97.62 79 LEU A O 1
ATOM 621 N N . PRO A 1 80 ? -2.796 -5.445 6.859 1.00 97.25 80 PRO A N 1
ATOM 622 C CA . PRO A 1 80 ? -3.241 -5.609 5.483 1.00 97.25 80 PRO A CA 1
ATOM 623 C C . PRO A 1 80 ? -2.870 -6.977 4.910 1.00 97.25 80 PRO A C 1
ATOM 625 O O . PRO A 1 80 ? -1.773 -7.488 5.148 1.00 97.25 80 PRO A O 1
ATOM 628 N N . VAL A 1 81 ? -3.760 -7.545 4.109 1.00 97.56 81 VAL A N 1
ATOM 629 C CA . VAL A 1 81 ? -3.589 -8.820 3.420 1.00 97.56 81 VAL A CA 1
ATOM 630 C C . VAL A 1 81 ? -3.135 -8.555 1.989 1.00 97.56 81 VAL A C 1
ATOM 632 O O . VAL A 1 81 ? -3.879 -8.006 1.173 1.00 97.56 81 VAL A O 1
ATOM 635 N N . LEU A 1 82 ? -1.920 -8.995 1.669 1.00 97.31 82 LEU A N 1
ATOM 636 C CA . LEU A 1 82 ? -1.452 -9.145 0.296 1.00 97.31 82 LEU A CA 1
ATOM 637 C C . LEU A 1 82 ? -1.886 -10.516 -0.220 1.00 97.31 82 LEU A C 1
ATOM 639 O O . LEU A 1 82 ? -1.575 -11.531 0.404 1.00 97.31 82 LEU A O 1
ATOM 643 N N . HIS A 1 83 ? -2.556 -10.549 -1.367 1.00 97.19 83 HIS A N 1
ATOM 644 C CA . HIS A 1 83 ? -2.886 -11.779 -2.075 1.00 97.19 83 HIS A CA 1
ATOM 645 C C . HIS A 1 83 ? -2.637 -11.609 -3.577 1.00 97.19 83 HIS A C 1
ATOM 647 O O . HIS A 1 83 ? -3.300 -10.815 -4.245 1.00 97.19 83 HIS A O 1
ATOM 653 N N . GLY A 1 84 ? -1.670 -12.359 -4.104 1.00 95.50 84 GLY A N 1
ATOM 654 C CA . GLY A 1 84 ? -1.149 -12.162 -5.452 1.00 95.50 84 GLY A CA 1
ATOM 655 C C . GLY A 1 84 ? -0.444 -10.813 -5.559 1.00 95.50 84 GLY A C 1
ATOM 656 O O . GLY A 1 84 ? 0.562 -10.575 -4.894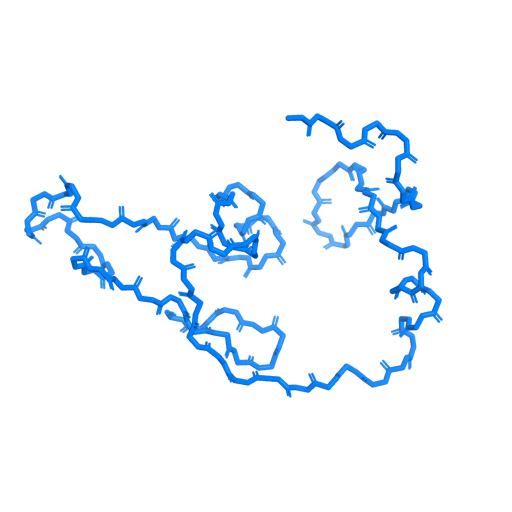 1.00 95.50 84 GLY A O 1
ATOM 657 N N . ASP A 1 85 ? -1.002 -9.946 -6.390 1.00 92.94 85 ASP A N 1
ATOM 658 C CA . ASP A 1 85 ? -0.567 -8.586 -6.700 1.00 92.94 85 ASP A CA 1
ATOM 659 C C . ASP A 1 85 ? -1.487 -7.509 -6.086 1.00 92.94 85 ASP A C 1
ATOM 661 O O . ASP A 1 85 ? -1.358 -6.324 -6.394 1.00 92.94 85 ASP A O 1
ATOM 665 N N . ARG A 1 86 ? -2.423 -7.900 -5.205 1.00 94.94 86 ARG A N 1
ATOM 666 C CA . ARG A 1 86 ? -3.470 -7.014 -4.669 1.00 94.94 86 ARG A CA 1
ATOM 667 C C . ARG A 1 86 ? -3.483 -6.960 -3.148 1.00 94.94 86 ARG A C 1
ATOM 669 O O . ARG A 1 86 ? -3.271 -7.964 -2.471 1.00 94.94 86 ARG A O 1
ATOM 676 N N . LEU A 1 87 ? -3.832 -5.787 -2.626 1.00 96.50 87 LEU A N 1
ATOM 677 C CA . LEU A 1 87 ? -4.211 -5.588 -1.228 1.00 96.50 87 LEU A CA 1
ATOM 678 C C . LEU A 1 87 ? -5.726 -5.778 -1.109 1.00 96.50 87 LEU A C 1
ATOM 680 O O . LEU A 1 87 ? -6.487 -5.096 -1.796 1.00 96.50 87 LEU A O 1
ATOM 684 N N . VAL A 1 88 ? -6.159 -6.750 -0.303 1.00 95.88 88 VAL A N 1
ATOM 685 C CA . VAL A 1 88 ? -7.549 -7.253 -0.332 1.00 95.88 88 VAL A CA 1
ATOM 686 C C . VAL A 1 88 ? -8.337 -7.044 0.962 1.00 95.88 88 VAL A C 1
ATOM 688 O O . VAL A 1 88 ? -9.522 -7.371 1.002 1.00 95.88 88 VAL A O 1
ATOM 691 N N . GLY A 1 89 ? -7.719 -6.487 2.002 1.00 91.06 89 GLY A N 1
ATOM 692 C CA . GLY A 1 89 ? -8.362 -6.217 3.292 1.00 91.06 89 GLY A CA 1
ATOM 693 C C . GLY A 1 89 ? -7.362 -5.960 4.396 1.00 91.06 89 GLY A C 1
ATOM 694 O O . GLY A 1 89 ? -6.194 -6.353 4.204 1.00 91.06 89 GLY A O 1
#

Sequence (89 aa):
MTVGEAGEPATVAGVPGRWRVDPAALAALDEPFPARAALLSPFDRLVHDRVRAELLFGFEYVLETYKPAAQRRWGYFALPVLHGDRLVG

Solvent-accessible surface area (backbone atoms only — not comparable to full-atom values): 5664 Å² total; per-residue (Å²): 133,82,71,77,82,60,50,43,82,43,73,53,92,98,36,89,71,80,44,64,38,54,60,69,62,61,74,45,64,89,49,85,79,81,69,44,77,45,76,37,57,70,76,31,84,79,52,54,45,42,68,59,18,31,60,78,60,72,38,89,61,76,82,26,64,86,48,58,79,91,74,42,89,76,38,60,79,54,53,43,32,37,50,52,95,40,72,79,85

Foldseek 3Di:
DPPPPPADWDDDPQADDIDGDHVVCVVCVVPDQDWDKDFAFCCHPCPVDQVNVCRPAVDHDDQCLVPDQVPDPQGNGHTFIGTGNHGDD

Mean predicted aligned error: 3.8 Å

Secondary structure (DSSP, 8-state):
---TT-SEEE--TT--S-EEE-HHHHHTTTSPPPP-EEEPPTT-TTTS-HHHHHHHH-------TTS-GGG-SS-TTPPPEEETTEE--

pLDDT: mean 93.62, std 6.97, range [51.88, 97.88]

Radius of gyration: 15.29 Å; Cα contacts (8 Å, |Δi|>4): 108; chains: 1; bounding box: 35×27×38 Å